Protein AF-A0A3S0D402-F1 (afdb_monomer)

pLDDT: mean 82.35, std 10.78, range [46.22, 95.94]

Sequence (108 aa):
MEQIHVLVWALRSEHGRRIVSEWFNHQRKPHGLIIRHDPSTTRSINLAVAAGLAKRNSNASISLTEKGERMAGLLMSRNDVLRMEK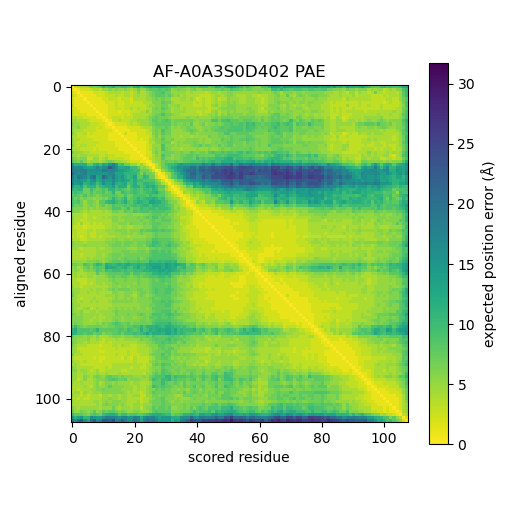DFLATLPARITQKSVNDLLDWS

Solvent-accessible surface area (backbone atoms only — not comparable to full-atom values): 6430 Å² total; per-residue (Å²): 103,62,67,58,47,54,52,55,51,18,73,75,37,74,67,38,40,49,48,54,45,31,47,74,66,72,71,49,84,73,79,71,55,80,84,70,85,54,69,67,56,59,51,50,51,51,49,34,36,75,71,51,28,28,42,77,44,97,85,67,45,77,43,68,30,74,63,24,48,53,51,50,51,58,49,67,76,35,79,90,50,65,48,70,59,50,59,53,56,69,68,45,68,97,72,83,52,70,65,64,46,47,66,56,52,76,59,85

Structure (mmCIF, N/CA/C/O backbone):
data_AF-A0A3S0D402-F1
#
_entry.id   AF-A0A3S0D402-F1
#
loop_
_atom_site.group_PDB
_atom_site.id
_atom_site.type_symbol
_atom_site.label_atom_id
_atom_site.label_alt_id
_atom_site.label_comp_id
_atom_site.label_asym_id
_atom_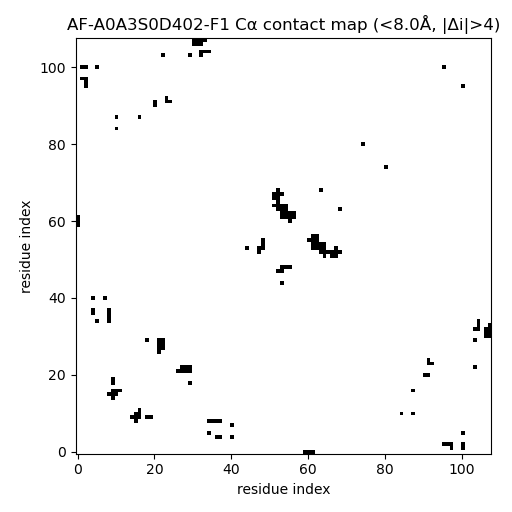site.label_entity_id
_atom_site.label_seq_id
_atom_site.pdbx_PDB_ins_code
_atom_site.Cartn_x
_atom_site.Cartn_y
_atom_site.Cartn_z
_atom_site.occupancy
_atom_site.B_iso_or_equiv
_atom_site.auth_seq_id
_atom_site.auth_comp_id
_atom_site.auth_asym_id
_atom_site.auth_atom_id
_atom_site.pdbx_PDB_model_num
ATOM 1 N N . MET A 1 1 ? 6.219 5.758 3.412 1.00 73.81 1 MET A N 1
ATOM 2 C CA . MET A 1 1 ? 4.997 5.812 2.564 1.00 73.81 1 MET A CA 1
ATOM 3 C C . MET A 1 1 ? 5.294 5.572 1.088 1.00 73.81 1 MET A C 1
ATOM 5 O O . MET A 1 1 ? 4.412 5.093 0.386 1.00 73.81 1 MET A O 1
ATOM 9 N N . GLU A 1 2 ? 6.505 5.857 0.611 1.00 77.06 2 GLU A N 1
ATOM 10 C CA . GLU A 1 2 ? 6.895 5.696 -0.798 1.00 77.06 2 GLU A CA 1
ATOM 11 C C . GLU A 1 2 ? 6.674 4.281 -1.336 1.00 77.06 2 GLU A C 1
ATOM 13 O O . GLU A 1 2 ? 6.153 4.140 -2.436 1.00 77.06 2 GLU A O 1
ATOM 18 N N . GLN A 1 3 ? 6.928 3.246 -0.527 1.00 83.88 3 GLN A N 1
ATOM 19 C CA . GLN A 1 3 ? 6.639 1.847 -0.876 1.00 83.88 3 GLN A CA 1
ATOM 20 C C . GLN A 1 3 ? 5.216 1.643 -1.426 1.00 83.88 3 GLN A C 1
ATOM 22 O O . GLN A 1 3 ? 5.032 0.974 -2.440 1.00 83.88 3 GLN A O 1
ATOM 27 N N . ILE A 1 4 ? 4.206 2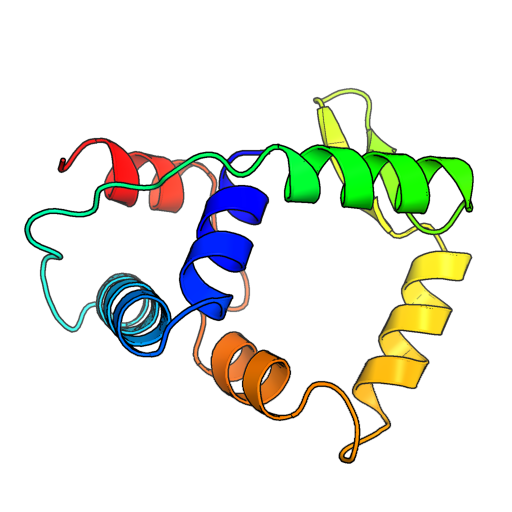.247 -0.790 1.00 82.81 4 ILE A N 1
ATOM 28 C CA . ILE A 1 4 ? 2.807 2.110 -1.219 1.00 82.81 4 ILE A CA 1
ATOM 29 C C . ILE A 1 4 ? 2.581 2.856 -2.536 1.00 82.81 4 ILE A C 1
ATOM 31 O O . ILE A 1 4 ? 1.910 2.338 -3.423 1.00 82.81 4 ILE A O 1
ATOM 35 N N . HIS A 1 5 ? 3.164 4.045 -2.692 1.00 82.62 5 HIS A N 1
ATOM 36 C CA . HIS A 1 5 ? 3.046 4.814 -3.930 1.00 82.62 5 HIS A CA 1
ATOM 37 C C . HIS A 1 5 ? 3.680 4.092 -5.123 1.00 82.62 5 HIS A C 1
ATOM 39 O O . HIS A 1 5 ? 3.074 4.069 -6.191 1.00 82.62 5 HIS A O 1
ATOM 45 N N . VAL A 1 6 ? 4.840 3.456 -4.936 1.00 82.31 6 VAL A N 1
ATOM 46 C CA . VAL A 1 6 ? 5.502 2.652 -5.976 1.00 82.31 6 VAL A CA 1
ATOM 47 C C . VAL A 1 6 ? 4.630 1.472 -6.395 1.00 82.31 6 VAL A C 1
ATOM 49 O O . VAL A 1 6 ? 4.422 1.257 -7.587 1.00 82.31 6 VAL A O 1
ATOM 52 N N . LEU A 1 7 ? 4.065 0.738 -5.433 1.00 83.12 7 LEU A N 1
ATOM 53 C CA . LEU A 1 7 ? 3.195 -0.402 -5.726 1.00 83.12 7 LEU A CA 1
ATOM 54 C C . LEU A 1 7 ? 1.904 0.020 -6.431 1.00 83.12 7 LEU A C 1
ATOM 56 O O . LEU A 1 7 ? 1.512 -0.601 -7.417 1.00 83.12 7 LEU A O 1
ATOM 60 N N . VAL A 1 8 ? 1.258 1.094 -5.966 1.00 83.38 8 VAL A N 1
ATOM 61 C CA . VAL A 1 8 ? 0.051 1.614 -6.619 1.00 83.38 8 VAL A CA 1
ATOM 62 C C . VAL A 1 8 ? 0.371 2.096 -8.028 1.00 83.38 8 VAL A C 1
ATOM 64 O O . VAL A 1 8 ? -0.373 1.777 -8.949 1.00 83.38 8 VAL A O 1
ATOM 67 N N . TRP A 1 9 ? 1.485 2.800 -8.233 1.00 84.56 9 TRP A N 1
ATOM 68 C CA . TRP A 1 9 ? 1.927 3.201 -9.568 1.00 84.56 9 TRP A CA 1
ATOM 69 C C . TRP A 1 9 ? 2.136 1.985 -10.483 1.00 84.56 9 TRP A C 1
ATOM 71 O O . TRP A 1 9 ? 1.618 1.966 -11.601 1.00 84.56 9 TRP A O 1
ATOM 81 N N . ALA A 1 10 ? 2.812 0.945 -9.985 1.00 84.69 10 ALA A N 1
ATOM 82 C CA . ALA A 1 10 ? 3.080 -0.274 -10.741 1.00 84.69 10 ALA A CA 1
ATOM 83 C C . ALA A 1 10 ? 1.784 -0.962 -11.174 1.00 84.69 10 ALA A C 1
ATOM 85 O O . ALA A 1 10 ? 1.639 -1.343 -12.330 1.00 84.69 10 ALA A O 1
ATOM 86 N N . LEU A 1 11 ? 0.798 -1.043 -10.280 1.00 84.44 11 LEU A N 1
ATOM 87 C CA . LEU A 1 11 ? -0.487 -1.683 -10.549 1.00 84.44 11 LEU A CA 1
ATOM 88 C C . LEU A 1 11 ? -1.290 -1.028 -11.681 1.00 84.44 11 LEU A C 1
ATOM 90 O O . LEU A 1 11 ? -2.095 -1.718 -12.311 1.00 84.44 11 LEU A O 1
ATOM 94 N N . ARG A 1 12 ? -1.076 0.263 -11.965 1.00 82.00 12 ARG A N 1
ATOM 95 C CA . ARG A 1 12 ? -1.876 1.038 -12.932 1.00 82.00 12 ARG A CA 1
ATOM 96 C C . ARG A 1 12 ? -1.594 0.715 -14.395 1.00 82.00 12 ARG A C 1
ATOM 98 O O . ARG A 1 12 ? -2.405 1.077 -15.242 1.00 82.00 12 ARG A O 1
ATOM 105 N N . SER A 1 13 ? -0.464 0.089 -14.716 1.00 82.12 13 SER A N 1
ATOM 106 C CA . SER A 1 13 ? -0.120 -0.235 -16.103 1.00 82.12 13 SER A CA 1
ATOM 107 C C . SER A 1 13 ? 0.707 -1.508 -16.199 1.00 82.12 13 SER A C 1
ATOM 109 O O . SER A 1 13 ? 1.517 -1.799 -15.326 1.00 82.12 13 SER A O 1
ATOM 111 N N . GLU A 1 14 ? 0.550 -2.246 -17.294 1.00 81.12 14 GLU A N 1
ATOM 112 C CA . GLU A 1 14 ? 1.367 -3.429 -17.583 1.00 81.12 14 GLU A CA 1
ATOM 113 C C . GLU A 1 14 ? 2.868 -3.096 -17.616 1.00 81.12 14 GLU A C 1
ATOM 115 O O . GLU A 1 14 ? 3.687 -3.836 -17.077 1.00 81.12 14 GLU A O 1
ATOM 120 N N . HIS A 1 15 ? 3.221 -1.927 -18.158 1.00 81.69 15 HIS A N 1
ATOM 121 C CA . HIS A 1 15 ? 4.591 -1.424 -18.169 1.00 81.69 15 HIS A CA 1
ATOM 122 C C . HIS A 1 15 ? 5.157 -1.232 -16.753 1.00 81.69 15 HIS A C 1
ATOM 124 O O . HIS A 1 15 ? 6.266 -1.682 -16.468 1.00 81.69 15 HIS A O 1
ATOM 130 N N . GLY A 1 16 ? 4.381 -0.616 -15.855 1.00 81.81 16 GLY A N 1
ATOM 131 C CA . GLY A 1 16 ? 4.775 -0.419 -14.461 1.00 81.81 16 GLY A CA 1
ATOM 132 C C . GLY A 1 16 ? 4.923 -1.735 -13.700 1.00 81.81 16 GLY A C 1
ATOM 133 O O . GLY A 1 16 ? 5.915 -1.918 -12.993 1.00 81.81 16 GLY A O 1
ATOM 134 N N . ARG A 1 17 ? 3.995 -2.683 -13.906 1.00 85.56 17 ARG A N 1
ATOM 135 C CA . ARG A 1 17 ? 4.099 -4.044 -13.352 1.00 85.56 17 ARG A CA 1
ATOM 136 C C . ARG A 1 17 ? 5.388 -4.714 -13.809 1.00 85.56 17 ARG A C 1
ATOM 138 O O . ARG A 1 17 ? 6.153 -5.179 -12.973 1.00 85.56 17 ARG A O 1
ATOM 145 N N . ARG A 1 18 ? 5.671 -4.694 -15.116 1.00 82.50 18 ARG A N 1
ATOM 146 C CA . ARG A 1 18 ? 6.877 -5.307 -15.682 1.00 82.50 18 ARG A CA 1
ATOM 147 C C . ARG A 1 18 ? 8.153 -4.717 -15.089 1.00 82.50 18 ARG A C 1
ATOM 149 O O . ARG A 1 18 ? 9.004 -5.483 -14.662 1.00 82.50 18 ARG A O 1
ATOM 156 N N . ILE A 1 19 ? 8.274 -3.389 -15.016 1.00 81.81 19 ILE A N 1
ATOM 157 C CA . ILE A 1 19 ? 9.475 -2.747 -14.455 1.00 81.81 19 ILE A CA 1
ATOM 158 C C . ILE A 1 19 ? 9.703 -3.173 -13.002 1.00 81.81 19 ILE A C 1
ATOM 160 O O . ILE A 1 19 ? 10.814 -3.544 -12.626 1.00 81.81 19 ILE A O 1
ATOM 164 N N . VAL A 1 20 ? 8.650 -3.139 -12.184 1.00 83.19 20 VAL A N 1
ATOM 165 C CA . VAL A 1 20 ? 8.758 -3.496 -10.767 1.00 83.19 20 VAL A CA 1
ATOM 166 C C . VAL A 1 20 ? 9.066 -4.985 -10.592 1.00 83.19 20 VAL A C 1
ATOM 168 O O . VAL A 1 20 ? 9.939 -5.328 -9.796 1.00 83.19 20 VAL A O 1
ATOM 171 N N . SER A 1 21 ? 8.433 -5.869 -11.366 1.00 82.69 21 SER A N 1
ATOM 172 C CA . SER A 1 21 ? 8.755 -7.300 -11.355 1.00 82.69 21 SER A CA 1
ATOM 173 C C . SER A 1 21 ? 10.189 -7.575 -11.830 1.00 82.69 21 SER A C 1
ATOM 175 O O . SER A 1 21 ? 10.875 -8.380 -11.213 1.00 82.69 21 SER A O 1
ATOM 177 N N . GLU A 1 22 ? 10.681 -6.911 -12.881 1.00 81.62 22 GLU A N 1
ATOM 178 C CA . GLU A 1 22 ? 12.063 -7.068 -13.370 1.00 81.62 22 GLU A CA 1
ATOM 179 C C . GLU A 1 22 ? 13.099 -6.611 -12.334 1.00 81.62 22 GLU A C 1
ATOM 181 O O . GLU A 1 22 ? 14.110 -7.293 -12.141 1.00 81.62 22 GLU A O 1
ATOM 186 N N . TRP A 1 23 ? 12.829 -5.500 -11.636 1.00 80.62 23 TRP A N 1
ATOM 187 C CA . TRP A 1 23 ? 13.672 -4.996 -10.551 1.00 80.62 23 TRP A CA 1
ATOM 188 C C . TRP A 1 23 ? 13.774 -5.993 -9.399 1.00 80.62 23 TRP A C 1
ATOM 190 O O . TRP A 1 23 ? 14.870 -6.392 -9.004 1.00 80.62 23 TRP A O 1
ATOM 200 N N . PHE A 1 24 ? 12.625 -6.422 -8.872 1.00 79.00 24 PHE A N 1
ATOM 201 C CA . PHE A 1 24 ? 12.590 -7.287 -7.697 1.00 79.00 24 PHE A CA 1
ATOM 202 C C . PHE A 1 24 ? 12.996 -8.736 -7.988 1.00 79.00 24 PHE A C 1
ATOM 204 O O . PHE A 1 24 ? 13.449 -9.418 -7.073 1.00 79.00 24 PHE A O 1
ATOM 211 N N . ASN A 1 25 ? 12.904 -9.191 -9.240 1.00 76.38 25 ASN A N 1
ATOM 212 C CA . ASN A 1 25 ? 13.390 -10.510 -9.657 1.00 76.38 25 ASN A CA 1
ATOM 213 C C . ASN A 1 25 ? 14.856 -10.501 -10.125 1.00 76.38 25 ASN A C 1
ATOM 215 O O . ASN A 1 25 ? 15.325 -11.498 -10.670 1.00 76.38 25 ASN A O 1
ATOM 219 N N . HIS A 1 26 ? 15.588 -9.397 -9.928 1.00 68.25 26 HIS A N 1
ATOM 220 C CA . HIS A 1 26 ? 16.983 -9.228 -10.359 1.00 68.25 26 HIS A CA 1
ATOM 221 C C . HIS A 1 26 ? 17.209 -9.464 -11.866 1.00 68.25 26 HIS A C 1
ATOM 223 O O . HIS A 1 26 ? 18.329 -9.750 -12.289 1.00 68.25 26 HIS A O 1
ATOM 229 N N . GLN A 1 27 ? 16.162 -9.352 -12.691 1.00 57.47 27 GLN A N 1
ATOM 230 C CA . GLN A 1 27 ? 16.220 -9.743 -14.102 1.00 57.47 27 GLN A CA 1
ATOM 231 C C . GLN A 1 27 ? 16.685 -8.622 -15.034 1.00 57.47 27 GLN A C 1
ATOM 233 O O . GLN A 1 27 ? 17.056 -8.925 -16.166 1.00 57.47 27 GLN A O 1
ATOM 238 N N . ARG A 1 28 ? 16.720 -7.353 -14.594 1.00 55.03 28 ARG A N 1
ATOM 239 C CA . ARG A 1 28 ? 17.298 -6.221 -15.349 1.00 55.03 28 ARG A CA 1
ATOM 240 C C . ARG A 1 28 ? 17.449 -4.961 -14.497 1.00 55.03 28 ARG A C 1
ATOM 242 O O . ARG A 1 28 ? 16.766 -4.801 -13.492 1.00 55.03 28 ARG A O 1
ATOM 249 N N . LYS A 1 29 ? 18.325 -4.050 -14.945 1.00 56.56 29 LYS A N 1
ATOM 250 C CA . LYS A 1 29 ? 18.395 -2.659 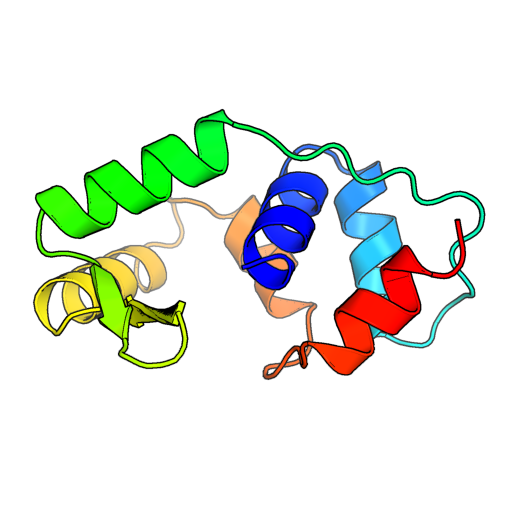-14.468 1.00 56.56 29 LYS A CA 1
ATOM 251 C C . LYS A 1 29 ? 17.264 -1.857 -15.132 1.00 56.56 29 LYS A C 1
ATOM 253 O O . LYS A 1 29 ? 17.279 -1.746 -16.359 1.00 56.56 29 LYS A O 1
ATOM 258 N N . PRO A 1 30 ? 16.293 -1.317 -14.381 1.00 56.84 30 PRO A N 1
ATOM 259 C CA . PRO A 1 30 ? 15.273 -0.442 -14.931 1.00 56.84 30 PRO A CA 1
ATOM 260 C C . PRO A 1 30 ? 15.936 0.836 -15.436 1.00 56.84 30 PRO A C 1
ATOM 262 O O . PRO A 1 30 ? 16.558 1.558 -14.665 1.00 56.84 30 PRO A O 1
ATOM 265 N N . HIS A 1 31 ? 15.828 1.119 -16.729 1.00 53.66 31 HIS A N 1
ATOM 266 C CA . HIS A 1 31 ? 16.196 2.424 -17.268 1.00 53.66 31 HIS A CA 1
ATOM 267 C C . HIS A 1 31 ? 14.966 3.341 -17.227 1.00 53.66 31 HIS A C 1
ATOM 269 O O . HIS A 1 31 ? 13.922 2.976 -17.767 1.00 53.66 31 HIS A O 1
ATOM 275 N N . GLY A 1 32 ? 15.094 4.529 -16.623 1.00 54.78 32 GLY A N 1
ATOM 276 C CA . GLY A 1 32 ? 14.133 5.629 -16.782 1.00 54.78 32 GLY A CA 1
ATOM 277 C C . GLY A 1 32 ? 12.816 5.485 -16.015 1.00 54.78 32 GLY A C 1
ATOM 278 O O . GLY A 1 32 ? 11.745 5.718 -16.580 1.00 54.78 32 GLY A O 1
ATOM 279 N N . LEU A 1 33 ? 12.864 5.110 -14.733 1.00 63.31 33 LEU A N 1
ATOM 280 C CA . LEU A 1 33 ? 11.658 5.055 -13.910 1.00 63.31 33 LEU A CA 1
ATOM 281 C C . LEU A 1 33 ? 11.277 6.445 -13.378 1.00 63.31 33 LEU A C 1
ATOM 283 O O . LEU A 1 33 ? 11.852 6.932 -12.413 1.00 63.31 33 LEU A O 1
ATOM 287 N N . ILE A 1 34 ? 10.238 7.052 -13.953 1.00 64.81 34 ILE A N 1
ATOM 288 C CA . ILE A 1 34 ? 9.621 8.270 -13.405 1.00 64.81 34 ILE A CA 1
ATOM 289 C C . ILE A 1 34 ? 8.373 7.873 -12.613 1.00 64.81 34 ILE A C 1
ATOM 291 O O . ILE A 1 34 ? 7.288 7.686 -13.178 1.00 64.81 34 ILE A O 1
ATOM 295 N N . ILE A 1 35 ? 8.507 7.752 -11.290 1.00 66.75 35 ILE A N 1
ATOM 296 C CA . ILE A 1 35 ? 7.358 7.501 -10.413 1.00 66.75 35 ILE A CA 1
ATOM 297 C C . ILE A 1 35 ? 6.603 8.810 -10.194 1.00 66.75 35 ILE A C 1
ATOM 299 O O . ILE A 1 35 ? 7.116 9.768 -9.619 1.00 66.75 35 ILE A O 1
ATOM 303 N N . ARG A 1 36 ? 5.339 8.849 -10.623 1.00 67.50 36 ARG A N 1
ATOM 304 C CA . ARG A 1 36 ? 4.434 9.950 -10.278 1.00 67.50 36 ARG A CA 1
ATOM 305 C C . ARG A 1 36 ? 3.752 9.656 -8.949 1.00 67.50 36 ARG A C 1
ATOM 307 O O . ARG A 1 36 ? 3.016 8.676 -8.835 1.00 67.50 36 ARG A O 1
ATOM 314 N N . HIS A 1 37 ? 3.951 10.535 -7.969 1.00 68.31 37 HIS A N 1
ATOM 315 C CA . HIS A 1 37 ? 3.180 10.508 -6.732 1.00 68.31 37 HIS A CA 1
ATOM 316 C C . HIS A 1 37 ? 1.714 10.809 -7.025 1.00 68.31 37 HIS A C 1
ATOM 318 O O . HIS A 1 37 ? 1.359 11.887 -7.498 1.00 68.31 37 HIS A O 1
ATOM 324 N N . ASP A 1 38 ? 0.859 9.837 -6.733 1.00 69.06 38 ASP A N 1
ATOM 325 C CA . ASP A 1 38 ? -0.571 9.960 -6.952 1.00 69.06 38 ASP A CA 1
ATOM 326 C C . ASP A 1 38 ? -1.287 10.436 -5.668 1.00 69.06 38 ASP A C 1
ATOM 328 O O . ASP A 1 38 ? -1.366 9.671 -4.695 1.00 69.06 38 ASP A O 1
ATOM 332 N N . PRO A 1 39 ? -1.854 11.661 -5.643 1.00 77.44 39 PRO A N 1
ATOM 333 C CA . PRO A 1 39 ? -2.563 12.189 -4.475 1.00 77.44 39 PRO A CA 1
ATOM 334 C C . PRO A 1 39 ? -3.811 11.366 -4.117 1.00 77.44 39 PRO A C 1
ATOM 336 O O . PRO A 1 39 ? -4.240 11.349 -2.958 1.00 77.44 39 PRO A O 1
ATOM 339 N N . SER A 1 40 ? -4.382 10.626 -5.075 1.00 82.06 40 SER A N 1
ATOM 340 C CA . SER A 1 40 ? -5.519 9.739 -4.816 1.00 82.06 40 SER A CA 1
ATOM 341 C C . SER A 1 40 ? -5.139 8.540 -3.935 1.00 82.06 40 SER A C 1
ATOM 343 O O . SER A 1 40 ? -5.970 8.061 -3.158 1.00 82.06 40 SER A O 1
ATOM 345 N N . THR A 1 41 ? -3.868 8.116 -3.958 1.00 82.50 41 THR A N 1
ATOM 346 C CA . THR A 1 41 ? -3.345 7.064 -3.068 1.00 82.50 41 THR A CA 1
ATOM 347 C C . THR A 1 41 ? -3.358 7.537 -1.620 1.00 82.50 41 THR A C 1
ATOM 349 O O . THR A 1 41 ? -3.893 6.861 -0.742 1.00 82.50 41 THR A O 1
ATOM 352 N N . THR A 1 42 ? -2.845 8.742 -1.365 1.00 85.88 42 THR A N 1
ATOM 353 C CA . THR A 1 42 ? -2.850 9.343 -0.026 1.00 85.88 42 THR A CA 1
ATOM 354 C C . THR A 1 42 ? -4.274 9.521 0.493 1.00 85.88 42 THR A C 1
ATOM 356 O O . THR A 1 42 ? -4.557 9.211 1.651 1.00 85.88 42 THR A O 1
ATOM 359 N N . ARG A 1 43 ? -5.202 9.954 -0.370 1.00 89.19 43 ARG A N 1
A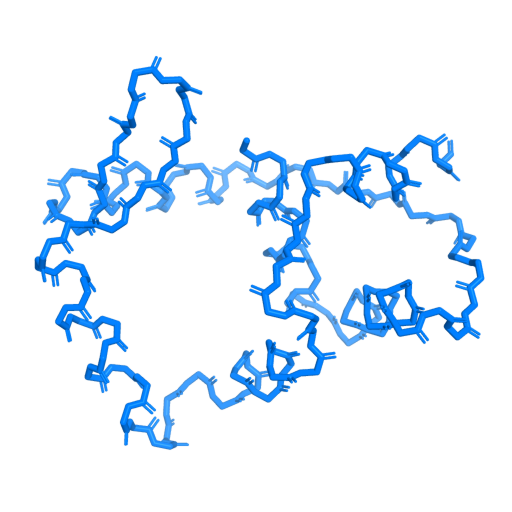TOM 360 C CA . ARG A 1 43 ? -6.622 10.066 -0.017 1.00 89.19 43 ARG A CA 1
ATOM 361 C C . ARG A 1 43 ? -7.232 8.711 0.348 1.00 89.19 43 ARG A C 1
ATOM 363 O O . ARG A 1 43 ? -7.924 8.621 1.357 1.00 89.19 43 ARG A O 1
ATOM 370 N N . SER A 1 44 ? -6.948 7.667 -0.425 1.00 89.69 44 SER A N 1
ATOM 371 C CA . SER A 1 44 ? -7.453 6.309 -0.175 1.00 89.69 44 SER A CA 1
ATOM 372 C C . SER A 1 44 ? -6.951 5.749 1.157 1.00 89.69 44 SER A C 1
ATOM 374 O O . SER A 1 44 ? -7.731 5.199 1.931 1.00 89.69 44 SER A O 1
ATOM 376 N N . ILE A 1 45 ? -5.674 5.975 1.481 1.00 89.12 45 ILE A N 1
ATOM 377 C CA . ILE A 1 45 ? -5.101 5.626 2.788 1.00 89.12 45 ILE A CA 1
ATOM 378 C C . ILE A 1 45 ? -5.821 6.376 3.912 1.00 89.12 45 ILE A C 1
ATOM 380 O O . ILE A 1 45 ? -6.184 5.774 4.919 1.00 89.12 45 ILE A O 1
ATOM 384 N N . ASN A 1 46 ? -6.056 7.680 3.751 1.00 90.81 46 ASN A N 1
ATOM 385 C CA . ASN A 1 46 ? -6.750 8.474 4.767 1.00 90.81 46 ASN A CA 1
ATOM 386 C C . ASN A 1 46 ? -8.182 7.981 4.999 1.00 90.81 46 ASN A C 1
ATOM 388 O O . ASN A 1 46 ? -8.615 7.907 6.145 1.00 90.81 46 ASN A O 1
ATOM 392 N N . LEU A 1 47 ? -8.890 7.589 3.937 1.00 92.75 47 LEU A N 1
ATOM 393 C CA . LEU A 1 47 ? -10.212 6.972 4.046 1.00 92.75 47 LEU A CA 1
ATOM 394 C C . LEU A 1 47 ? -10.149 5.622 4.766 1.00 92.75 47 LEU A C 1
ATOM 396 O O . LEU A 1 47 ? -10.975 5.366 5.636 1.00 92.75 47 LEU A O 1
ATOM 400 N N . ALA A 1 48 ? -9.156 4.783 4.466 1.00 92.38 48 ALA A N 1
ATOM 401 C CA . ALA A 1 48 ? -8.965 3.511 5.161 1.00 92.38 48 ALA A CA 1
ATOM 402 C C . ALA A 1 48 ? -8.677 3.708 6.659 1.00 92.38 48 ALA A C 1
ATOM 404 O O . ALA A 1 48 ? -9.187 2.953 7.489 1.00 92.38 48 ALA A O 1
ATOM 405 N N . VAL A 1 49 ? -7.905 4.741 7.014 1.00 94.00 49 VAL A N 1
ATOM 406 C CA . VAL A 1 49 ? -7.661 5.120 8.412 1.00 94.00 49 VAL A CA 1
ATOM 407 C C . VAL A 1 49 ? -8.947 5.612 9.077 1.00 94.00 49 VAL A C 1
ATOM 409 O O . VAL A 1 49 ? -9.310 5.112 10.137 1.00 94.00 49 VAL A O 1
ATOM 412 N N . ALA A 1 50 ? -9.684 6.520 8.433 1.00 94.00 50 ALA A N 1
ATOM 413 C CA . ALA A 1 50 ? -10.953 7.036 8.950 1.00 94.00 50 ALA A CA 1
ATOM 414 C C . ALA A 1 50 ? -12.023 5.937 9.110 1.00 94.00 50 ALA A C 1
ATOM 416 O O . ALA A 1 50 ? -12.799 5.956 10.059 1.00 94.00 50 ALA A O 1
ATOM 417 N N . ALA A 1 51 ? -12.033 4.937 8.225 1.00 93.62 51 ALA A N 1
ATOM 418 C CA . ALA A 1 51 ? -12.927 3.778 8.289 1.00 93.62 51 ALA A CA 1
ATOM 419 C C . ALA A 1 51 ? -12.512 2.725 9.343 1.00 93.62 51 ALA A C 1
ATOM 421 O O . ALA A 1 51 ? -13.194 1.700 9.506 1.00 93.62 51 ALA A O 1
ATOM 422 N N . GLY A 1 52 ? -11.386 2.944 10.033 1.00 94.12 52 GLY A N 1
ATOM 423 C CA . GLY A 1 52 ? -10.828 2.034 11.031 1.00 94.12 52 GLY A CA 1
ATOM 424 C C . GLY A 1 52 ? -10.271 0.736 10.443 1.00 94.12 52 GLY A C 1
ATOM 425 O O . GLY A 1 52 ? -10.197 -0.263 11.152 1.00 94.12 52 GLY A O 1
ATOM 426 N N . LEU A 1 53 ? -9.930 0.717 9.151 1.00 94.50 53 LEU A N 1
ATOM 427 C CA . LEU A 1 53 ? -9.339 -0.432 8.450 1.00 94.50 53 LEU A CA 1
ATOM 428 C C . LEU A 1 53 ? -7.808 -0.406 8.507 1.00 94.50 53 LEU A C 1
ATOM 430 O O . LEU A 1 53 ? -7.159 -1.448 8.507 1.00 94.50 53 LEU A O 1
ATOM 434 N N . ALA A 1 54 ? -7.228 0.787 8.578 1.00 95.19 54 ALA A N 1
ATOM 435 C CA . ALA A 1 54 ? -5.798 0.991 8.733 1.00 95.19 54 ALA A CA 1
ATOM 436 C C . ALA A 1 54 ? -5.516 1.919 9.917 1.00 95.19 54 ALA A C 1
ATOM 438 O O . ALA A 1 54 ? -6.381 2.669 10.365 1.00 95.19 54 ALA A O 1
ATOM 439 N N . LYS A 1 55 ? -4.284 1.889 10.412 1.00 93.75 55 LYS A N 1
ATOM 440 C CA . LYS A 1 55 ? -3.774 2.812 11.423 1.00 93.75 55 LYS A CA 1
ATOM 441 C C . LYS A 1 55 ? -2.415 3.347 11.001 1.00 93.75 55 LYS A C 1
ATOM 443 O O . LYS A 1 55 ? -1.630 2.643 10.365 1.00 93.75 55 LYS A O 1
ATOM 448 N N . ARG A 1 56 ? -2.143 4.597 11.367 1.00 92.25 56 ARG A N 1
ATOM 449 C CA . ARG A 1 56 ? -0.802 5.180 11.278 1.00 92.25 56 ARG A CA 1
ATOM 450 C C . ARG A 1 56 ? -0.062 4.872 12.575 1.00 92.25 56 ARG A C 1
ATOM 452 O O . ARG A 1 56 ? -0.572 5.162 13.653 1.00 92.25 56 ARG A O 1
ATOM 459 N N . ASN A 1 57 ? 1.115 4.277 12.460 1.00 90.62 57 ASN A N 1
ATOM 460 C CA . ASN A 1 57 ? 1.995 4.012 13.589 1.00 90.62 57 ASN A CA 1
ATOM 461 C C . ASN A 1 57 ? 2.824 5.263 13.923 1.00 90.62 57 ASN A C 1
ATOM 463 O O . ASN A 1 57 ? 2.938 6.186 13.114 1.00 90.62 57 ASN A O 1
ATOM 467 N N . SER A 1 58 ? 3.452 5.272 15.100 1.00 84.50 58 SER A N 1
ATOM 468 C CA . SER A 1 58 ? 4.284 6.386 15.585 1.00 84.50 58 SER A CA 1
ATOM 469 C C . SER A 1 58 ? 5.470 6.718 14.671 1.00 84.50 58 SER A C 1
ATOM 471 O O . SER A 1 58 ? 5.889 7.866 14.597 1.00 84.50 58 SER A O 1
ATOM 473 N N . ASN A 1 59 ? 5.975 5.737 13.923 1.00 84.06 59 ASN A N 1
ATOM 474 C CA . ASN A 1 59 ? 7.066 5.889 12.955 1.00 84.06 59 ASN A CA 1
ATOM 475 C C . ASN A 1 59 ? 6.589 6.239 11.528 1.00 84.06 59 ASN A C 1
ATOM 477 O O . ASN A 1 59 ? 7.292 5.953 10.562 1.00 84.06 59 ASN A O 1
ATOM 481 N N . ALA A 1 60 ? 5.373 6.777 11.376 1.00 78.94 60 ALA A N 1
ATOM 482 C CA . ALA A 1 60 ? 4.747 7.103 10.089 1.00 78.94 60 ALA A CA 1
ATOM 483 C C . ALA A 1 60 ? 4.542 5.912 9.123 1.00 78.94 60 ALA A C 1
ATOM 485 O O . ALA A 1 60 ? 4.174 6.108 7.960 1.00 78.94 60 ALA A O 1
ATOM 486 N N . SER A 1 61 ? 4.729 4.671 9.588 1.00 85.31 61 SER A N 1
ATOM 487 C CA . SER A 1 61 ? 4.293 3.484 8.849 1.00 85.31 61 SER A CA 1
ATOM 488 C C . SER A 1 61 ? 2.781 3.289 8.973 1.00 85.31 61 SER A C 1
ATOM 490 O O . SER A 1 61 ? 2.130 3.841 9.862 1.00 85.31 61 SER A O 1
ATOM 492 N N . ILE A 1 62 ? 2.211 2.515 8.055 1.00 89.56 62 ILE A N 1
ATOM 493 C CA . ILE A 1 62 ? 0.787 2.187 8.044 1.00 89.56 62 ILE A CA 1
ATOM 494 C C . ILE A 1 62 ? 0.656 0.688 8.269 1.00 89.56 62 ILE A C 1
ATOM 496 O O . ILE A 1 62 ? 1.332 -0.099 7.609 1.00 89.56 62 ILE A O 1
ATOM 500 N N . SER A 1 63 ? -0.229 0.307 9.181 1.00 92.75 63 SER A N 1
ATOM 501 C CA . SER A 1 63 ? -0.591 -1.085 9.439 1.00 92.75 63 SER A CA 1
ATOM 502 C C . SER A 1 63 ? -2.090 -1.262 9.284 1.00 92.75 63 SER A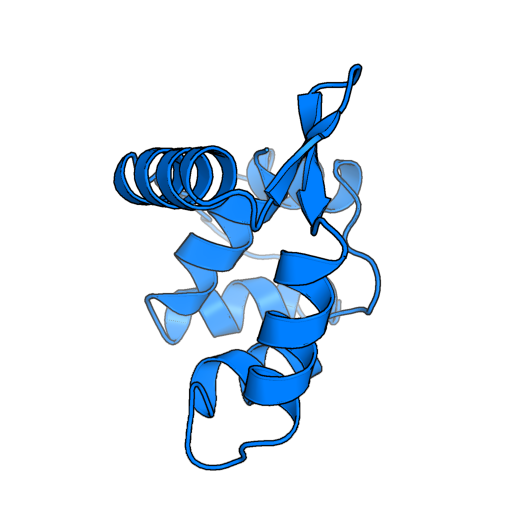 C 1
ATOM 504 O O . SER A 1 63 ? -2.856 -0.318 9.487 1.00 92.75 63 SER A O 1
ATOM 506 N N . LEU A 1 64 ? -2.523 -2.477 8.960 1.00 93.19 64 LEU A N 1
ATOM 507 C CA . LEU A 1 64 ? -3.932 -2.826 9.077 1.00 93.19 64 LEU A CA 1
ATOM 508 C C . LEU A 1 64 ? -4.329 -2.880 10.559 1.00 93.19 64 LEU A C 1
ATOM 510 O O . LEU A 1 64 ? -3.510 -3.143 11.443 1.00 93.19 64 LEU A O 1
ATOM 514 N N . THR A 1 65 ? -5.586 -2.556 10.839 1.00 95.94 65 THR A N 1
ATOM 515 C CA . THR A 1 65 ? -6.223 -2.914 12.112 1.00 95.94 65 THR A CA 1
ATOM 516 C C . THR A 1 65 ? -6.737 -4.348 12.014 1.00 95.94 65 THR A C 1
ATOM 518 O O . THR A 1 65 ? -6.850 -4.880 10.913 1.00 95.94 65 THR A O 1
ATOM 521 N N . GLU A 1 6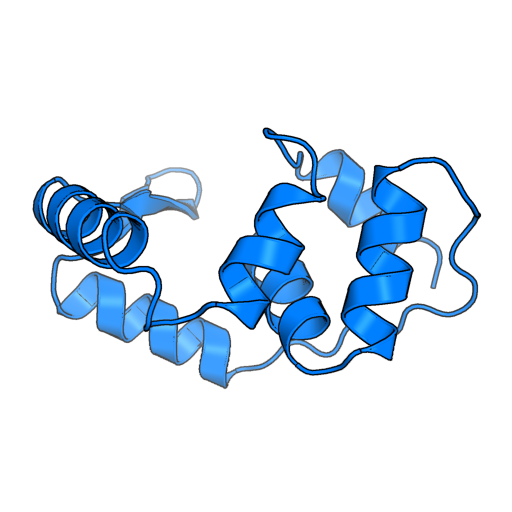6 ? -7.171 -4.955 13.118 1.00 95.44 66 GLU A N 1
ATOM 522 C CA . GLU A 1 66 ? -7.824 -6.272 13.061 1.00 95.44 66 GLU A CA 1
ATOM 523 C C . GLU A 1 66 ? -9.027 -6.294 12.099 1.00 95.44 66 GLU A C 1
ATOM 525 O O . GLU A 1 66 ? -9.264 -7.268 11.387 1.00 95.44 66 GLU A O 1
ATOM 530 N N . LYS A 1 67 ? -9.795 -5.195 12.045 1.00 95.06 67 LYS A N 1
ATOM 531 C CA . LYS A 1 67 ? -10.901 -5.035 11.091 1.00 95.06 67 LYS A CA 1
ATOM 532 C C . LYS A 1 67 ? -10.384 -5.047 9.650 1.00 95.06 67 LYS A C 1
ATOM 534 O O . LYS A 1 67 ? -10.985 -5.693 8.793 1.00 95.06 67 LYS A O 1
ATOM 539 N N . GLY A 1 68 ? -9.282 -4.346 9.393 1.00 93.94 68 GLY A N 1
ATOM 540 C CA . GLY A 1 68 ? -8.608 -4.338 8.098 1.00 93.94 68 GLY A CA 1
ATOM 541 C C . GLY A 1 68 ? -8.058 -5.701 7.701 1.00 93.94 68 GLY A C 1
ATOM 542 O O . GLY A 1 68 ? -8.251 -6.108 6.562 1.00 93.94 68 GLY A O 1
ATOM 543 N N . GLU A 1 69 ? -7.436 -6.428 8.628 1.00 94.50 69 GLU A N 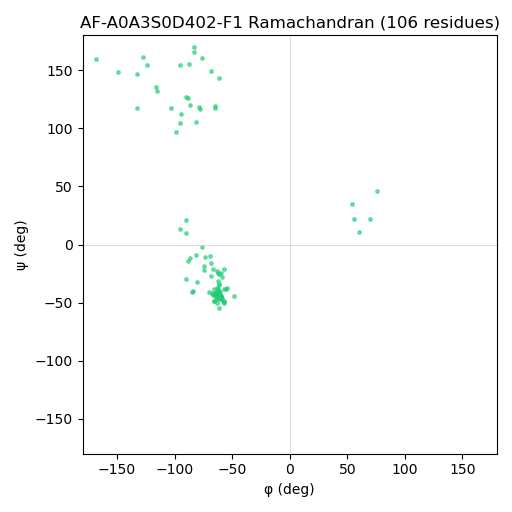1
ATOM 544 C CA . GLU A 1 69 ? -6.902 -7.773 8.391 1.00 94.50 69 GLU A CA 1
ATOM 545 C C . GLU A 1 69 ? -8.008 -8.769 8.047 1.00 94.50 69 GLU A C 1
ATOM 547 O O . GLU A 1 69 ? -7.886 -9.498 7.066 1.00 94.50 69 GLU A O 1
ATOM 552 N N . ARG A 1 70 ? -9.133 -8.747 8.775 1.00 95.06 70 ARG A N 1
ATOM 553 C CA . ARG A 1 70 ? -10.301 -9.576 8.434 1.00 95.06 70 ARG A CA 1
ATOM 554 C C . ARG A 1 70 ? -10.827 -9.262 7.038 1.00 95.06 70 ARG A C 1
ATOM 556 O O . ARG A 1 70 ? -11.098 -10.174 6.262 1.00 95.06 70 ARG A O 1
ATOM 563 N N . MET A 1 71 ? -10.949 -7.978 6.700 1.00 93.62 71 MET A N 1
ATOM 564 C CA . MET A 1 71 ? -11.395 -7.561 5.371 1.00 93.62 71 MET A CA 1
ATOM 565 C C . MET A 1 71 ? -10.403 -7.990 4.282 1.00 93.62 71 MET A C 1
ATOM 567 O O . MET A 1 71 ? -10.819 -8.507 3.249 1.00 93.62 71 MET A O 1
ATOM 571 N N . ALA A 1 72 ? -9.101 -7.823 4.518 1.00 91.88 72 ALA A N 1
ATOM 572 C CA . ALA A 1 72 ? -8.057 -8.270 3.606 1.00 91.88 72 ALA A CA 1
ATOM 573 C C . ALA A 1 72 ? -8.100 -9.794 3.416 1.00 91.88 72 ALA A C 1
ATOM 575 O O . ALA A 1 72 ? -8.034 -10.257 2.283 1.00 91.88 72 ALA A O 1
ATOM 576 N N . GLY A 1 73 ? -8.302 -10.567 4.486 1.00 92.12 73 GLY A N 1
ATOM 577 C CA . GLY A 1 73 ? -8.470 -12.020 4.420 1.00 92.12 73 GLY A CA 1
ATOM 578 C C . GLY A 1 73 ? -9.671 -12.444 3.570 1.00 92.12 73 GLY A C 1
ATOM 579 O O . GLY A 1 73 ? -9.535 -13.309 2.707 1.00 92.12 73 GLY A O 1
ATOM 580 N N . LEU A 1 74 ? -10.823 -11.784 3.741 1.00 92.31 74 LEU A N 1
ATOM 581 C CA . LEU A 1 74 ? -12.013 -12.009 2.907 1.00 92.31 74 LEU A CA 1
ATOM 582 C C . LEU A 1 74 ? -11.776 -11.647 1.437 1.00 92.31 74 LEU A C 1
ATOM 584 O O . LEU A 1 74 ? -12.278 -12.317 0.540 1.00 92.31 74 LEU A O 1
ATOM 588 N N . LEU A 1 75 ? -11.018 -10.581 1.176 1.00 91.00 75 LEU A N 1
ATOM 589 C CA . LEU A 1 75 ? -10.643 -10.227 -0.186 1.00 91.00 75 LEU A CA 1
ATOM 590 C C . LEU A 1 75 ? -9.710 -11.277 -0.773 1.00 91.00 75 LEU A C 1
ATOM 592 O O . LEU A 1 75 ? -9.909 -11.660 -1.918 1.00 91.00 75 LEU A O 1
ATOM 596 N N . MET A 1 76 ? -8.730 -11.773 -0.016 1.00 87.94 76 MET A N 1
ATOM 597 C CA . MET A 1 76 ? -7.778 -12.778 -0.492 1.00 87.94 76 MET A CA 1
ATOM 598 C C . MET A 1 76 ? -8.441 -14.120 -0.803 1.00 87.94 76 MET A C 1
ATOM 600 O O . MET A 1 76 ? -8.108 -14.703 -1.831 1.00 87.94 76 MET A O 1
ATOM 604 N N . SER A 1 77 ? -9.429 -14.560 -0.016 1.00 90.06 77 SER A N 1
ATOM 605 C CA . SER A 1 77 ? -10.147 -15.824 -0.260 1.00 90.06 77 SER A CA 1
ATOM 606 C C . SER A 1 77 ? -11.030 -15.820 -1.516 1.00 90.06 77 SER A C 1
ATOM 608 O O . SER A 1 77 ? -11.432 -16.879 -1.997 1.00 90.06 77 SER A O 1
ATOM 610 N N . ARG A 1 78 ? -11.331 -14.640 -2.070 1.00 91.25 78 ARG A N 1
ATOM 611 C CA . ARG A 1 78 ? -12.182 -14.463 -3.252 1.00 91.25 78 ARG A CA 1
ATOM 612 C C . ARG A 1 78 ? -11.385 -14.362 -4.549 1.00 91.25 78 ARG A C 1
ATOM 614 O O . ARG A 1 78 ? -10.825 -13.314 -4.853 1.00 91.25 78 ARG A O 1
ATOM 621 N N . ASN A 1 79 ? -11.370 -15.413 -5.363 1.00 85.06 79 ASN A N 1
ATOM 622 C CA . ASN A 1 79 ? -10.610 -15.441 -6.627 1.00 85.06 79 ASN A CA 1
ATOM 623 C C . ASN A 1 79 ? -11.221 -14.589 -7.759 1.00 85.06 79 ASN A C 1
ATOM 625 O O . ASN A 1 79 ? -10.580 -14.363 -8.784 1.00 85.06 79 ASN A O 1
ATOM 629 N N . ASP A 1 80 ? -12.450 -14.107 -7.582 1.00 88.94 80 ASP A N 1
ATOM 630 C CA . ASP A 1 80 ? -13.175 -13.267 -8.538 1.00 88.94 80 ASP A CA 1
ATOM 631 C C . ASP A 1 80 ? -12.874 -11.766 -8.388 1.00 88.94 80 ASP A C 1
ATOM 633 O O . ASP A 1 80 ? -13.218 -10.974 -9.263 1.00 88.94 80 ASP A O 1
ATOM 637 N N . VAL A 1 81 ? -12.204 -11.368 -7.302 1.00 89.12 81 VAL A N 1
ATOM 638 C CA . VAL A 1 81 ? -11.929 -9.966 -6.964 1.00 89.12 81 VAL A CA 1
ATOM 639 C C . VAL A 1 81 ? -10.427 -9.694 -6.978 1.00 89.12 81 VAL A C 1
ATOM 641 O O . VAL A 1 81 ? -9.643 -10.464 -6.419 1.00 89.12 81 VAL A O 1
ATOM 644 N N . LEU A 1 82 ? -10.037 -8.561 -7.579 1.00 86.44 82 LEU A N 1
ATOM 645 C CA . LEU A 1 82 ? -8.654 -8.063 -7.632 1.00 86.44 82 LEU A CA 1
ATOM 646 C C . LEU A 1 82 ? -7.650 -9.091 -8.184 1.00 86.44 82 LEU A C 1
ATOM 648 O O . LEU A 1 82 ? -6.521 -9.194 -7.710 1.00 86.44 82 LEU A O 1
ATOM 652 N N . ARG A 1 83 ? -8.080 -9.910 -9.154 1.00 89.69 83 ARG A N 1
ATOM 653 C CA . ARG A 1 83 ? -7.274 -11.019 -9.685 1.00 89.69 83 ARG A CA 1
ATOM 654 C C . ARG A 1 83 ? -5.932 -10.533 -10.236 1.00 89.69 83 ARG A C 1
ATOM 656 O O . ARG A 1 83 ? -4.897 -11.041 -9.834 1.00 89.69 83 ARG A O 1
ATOM 663 N N . MET A 1 84 ? -5.945 -9.499 -11.079 1.00 86.19 84 MET A N 1
ATOM 664 C CA . MET A 1 84 ? -4.719 -8.953 -11.677 1.00 86.19 84 MET A CA 1
ATOM 665 C C . MET A 1 84 ? -3.749 -8.407 -10.627 1.00 86.19 84 MET A C 1
ATOM 667 O O . MET A 1 84 ? -2.538 -8.568 -10.753 1.00 86.19 84 MET A O 1
ATOM 671 N N . GLU A 1 85 ? -4.276 -7.739 -9.605 1.00 87.06 85 GLU A N 1
ATOM 672 C CA . GLU A 1 85 ? -3.494 -7.179 -8.513 1.00 87.06 85 GLU A CA 1
ATOM 673 C C . GLU A 1 85 ? -2.868 -8.293 -7.675 1.00 87.06 85 GLU A C 1
ATOM 675 O O . GLU A 1 85 ? -1.688 -8.216 -7.347 1.00 87.06 85 GLU A O 1
ATOM 680 N N . LYS A 1 86 ? -3.632 -9.343 -7.360 1.00 90.00 86 LYS A N 1
ATOM 681 C CA . LYS A 1 86 ? -3.143 -10.506 -6.613 1.00 90.00 86 LYS A CA 1
ATOM 682 C C . LYS A 1 86 ? -2.070 -11.264 -7.377 1.00 90.00 86 LYS A C 1
ATOM 684 O O . LYS A 1 86 ? -1.024 -11.542 -6.800 1.00 90.00 86 LYS A O 1
ATOM 689 N N . ASP A 1 87 ? -2.307 -11.540 -8.657 1.00 88.88 87 ASP A N 1
ATOM 690 C CA . ASP A 1 87 ? -1.350 -12.235 -9.519 1.00 88.88 87 ASP A CA 1
ATOM 691 C C . ASP A 1 87 ? -0.038 -11.448 -9.597 1.00 88.88 87 ASP A C 1
ATOM 693 O O . ASP A 1 87 ? 1.041 -12.007 -9.429 1.00 88.88 87 ASP A O 1
ATOM 697 N N . PHE A 1 88 ? -0.120 -10.123 -9.760 1.00 86.94 88 PHE A N 1
ATOM 698 C CA . PHE A 1 88 ? 1.057 -9.260 -9.738 1.00 86.94 88 PHE A CA 1
ATOM 699 C C . PHE A 1 88 ? 1.770 -9.279 -8.382 1.00 86.94 88 PHE A C 1
ATOM 701 O O . PHE A 1 88 ? 2.980 -9.492 -8.335 1.00 86.94 88 PHE A O 1
ATOM 708 N N . LEU A 1 89 ? 1.049 -9.081 -7.276 1.00 85.81 89 LEU A N 1
ATOM 709 C CA . LEU A 1 89 ? 1.644 -9.058 -5.937 1.00 85.81 89 LEU A CA 1
ATOM 710 C C . LEU A 1 89 ? 2.291 -10.400 -5.566 1.00 85.81 89 LEU A C 1
ATOM 712 O O . LEU A 1 89 ? 3.301 -10.399 -4.868 1.00 85.81 89 LEU A O 1
ATOM 716 N N . ALA A 1 90 ? 1.771 -11.524 -6.068 1.00 87.00 90 ALA A N 1
ATOM 717 C CA . ALA A 1 90 ? 2.363 -12.850 -5.884 1.00 87.00 90 ALA A CA 1
ATOM 718 C C . ALA A 1 90 ? 3.719 -13.019 -6.597 1.00 87.00 90 ALA A C 1
ATOM 720 O O . ALA A 1 90 ? 4.506 -13.879 -6.211 1.00 87.00 90 ALA A O 1
ATOM 721 N N . THR A 1 91 ? 4.014 -12.198 -7.613 1.00 85.69 91 THR A N 1
ATOM 722 C CA . THR A 1 91 ? 5.317 -12.203 -8.311 1.00 85.69 91 THR A CA 1
ATOM 723 C C . THR A 1 91 ? 6.397 -11.412 -7.573 1.00 85.69 91 THR A C 1
ATOM 725 O O . THR A 1 91 ? 7.558 -11.443 -7.978 1.00 85.69 91 THR A O 1
ATOM 728 N N . LEU A 1 92 ? 6.024 -10.670 -6.526 1.00 85.06 92 LEU A N 1
ATOM 729 C CA . LEU A 1 92 ? 6.928 -9.814 -5.768 1.00 85.06 92 LEU A CA 1
ATOM 730 C C . LEU A 1 92 ? 7.463 -10.536 -4.524 1.00 85.06 92 LEU A C 1
ATOM 732 O O . LEU A 1 92 ? 6.804 -11.422 -3.975 1.00 85.06 92 LEU A O 1
ATOM 736 N N . PRO A 1 93 ? 8.645 -10.141 -4.019 1.00 83.69 93 PRO A N 1
ATOM 737 C CA . PRO A 1 93 ? 9.167 -10.671 -2.772 1.00 83.69 93 PRO A CA 1
ATOM 738 C C . PRO A 1 93 ? 8.222 -10.347 -1.613 1.00 83.69 93 PRO A C 1
ATOM 740 O O . PRO A 1 93 ? 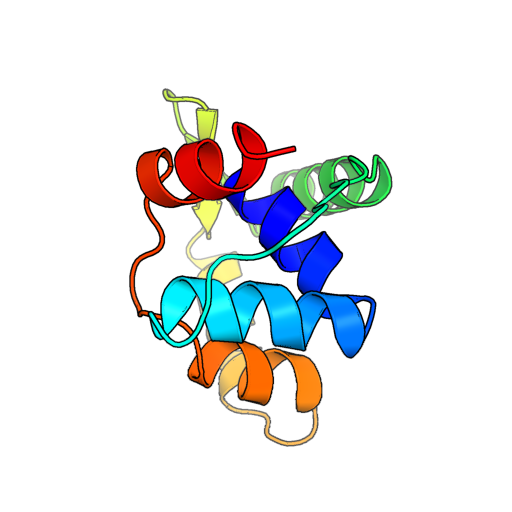7.692 -9.241 -1.507 1.00 83.69 93 PRO A O 1
ATOM 743 N N . ALA A 1 94 ? 8.097 -11.289 -0.674 1.00 79.94 94 ALA A N 1
ATOM 744 C CA . ALA A 1 94 ? 7.240 -11.154 0.507 1.00 79.94 94 ALA A CA 1
ATOM 745 C C . ALA A 1 94 ? 7.565 -9.919 1.372 1.00 79.94 94 ALA A C 1
ATOM 747 O O . ALA A 1 94 ? 6.733 -9.463 2.156 1.00 79.94 94 ALA A O 1
ATOM 748 N N . ARG A 1 95 ? 8.780 -9.369 1.243 1.00 81.81 95 ARG A N 1
ATOM 749 C CA . ARG A 1 95 ? 9.217 -8.164 1.946 1.00 81.81 95 ARG A CA 1
ATOM 750 C C . ARG A 1 95 ? 9.890 -7.189 0.988 1.00 81.81 95 ARG A C 1
ATOM 752 O O . ARG A 1 95 ? 10.973 -7.456 0.480 1.00 81.81 95 ARG A O 1
ATOM 759 N N . ILE A 1 96 ? 9.290 -6.012 0.844 1.00 82.69 96 ILE A N 1
ATOM 760 C CA . ILE A 1 96 ? 9.870 -4.874 0.126 1.00 82.69 96 ILE A CA 1
ATOM 761 C C . ILE A 1 96 ? 10.396 -3.879 1.159 1.00 82.69 96 ILE A C 1
ATOM 763 O O . ILE A 1 96 ? 9.637 -3.354 1.974 1.00 82.69 96 ILE A O 1
ATOM 767 N N . THR A 1 97 ? 11.705 -3.626 1.163 1.00 82.88 97 THR A N 1
ATOM 768 C CA . THR A 1 97 ? 12.317 -2.673 2.103 1.00 82.88 97 THR A CA 1
ATOM 769 C C . THR A 1 97 ? 12.286 -1.253 1.546 1.00 82.88 97 THR A C 1
ATOM 771 O O . THR A 1 97 ? 12.248 -1.064 0.333 1.00 82.88 97 THR A O 1
ATOM 774 N N . GLN A 1 98 ? 12.315 -0.242 2.420 1.00 79.69 98 GLN A N 1
ATOM 775 C CA . GLN A 1 98 ? 12.410 1.154 1.979 1.00 79.69 98 GLN A CA 1
ATOM 776 C C . GLN A 1 98 ? 13.714 1.394 1.203 1.00 79.69 98 GLN A C 1
ATOM 778 O O . GLN A 1 98 ? 13.695 2.097 0.206 1.00 79.69 98 GLN A O 1
ATOM 783 N N . LYS A 1 99 ? 14.812 0.725 1.586 1.00 79.69 99 LYS A N 1
ATOM 784 C CA . LYS A 1 99 ? 16.075 0.759 0.838 1.00 79.69 99 LYS A CA 1
ATOM 785 C C . LYS A 1 99 ? 15.891 0.293 -0.609 1.00 79.69 99 LYS A C 1
ATOM 787 O O . LYS A 1 99 ? 16.260 1.015 -1.516 1.00 79.69 99 LYS A O 1
ATOM 792 N N . SER A 1 100 ? 15.231 -0.847 -0.829 1.00 77.31 100 SER A N 1
ATOM 793 C CA . SER A 1 100 ? 14.963 -1.372 -2.179 1.00 77.31 100 SER A CA 1
ATOM 794 C C . SER A 1 100 ? 14.090 -0.453 -3.041 1.00 77.31 100 SER A C 1
ATOM 796 O O . SER A 1 100 ? 14.114 -0.565 -4.262 1.00 77.31 100 SER A O 1
ATOM 798 N N . VAL A 1 101 ? 13.283 0.404 -2.408 1.00 80.25 101 VAL A N 1
ATOM 799 C CA . VAL A 1 101 ? 12.460 1.414 -3.086 1.00 80.25 101 VAL A CA 1
ATOM 800 C C . VAL A 1 101 ? 13.266 2.674 -3.378 1.00 80.25 101 VAL A C 1
ATOM 802 O O . VAL A 1 101 ? 13.145 3.209 -4.472 1.00 80.25 101 VAL A O 1
ATOM 805 N N . ASN A 1 102 ? 14.120 3.112 -2.455 1.00 79.06 102 ASN A N 1
ATOM 806 C CA . ASN A 1 102 ? 15.039 4.224 -2.698 1.00 79.06 102 ASN A CA 1
ATOM 807 C C . ASN A 1 102 ? 16.015 3.873 -3.822 1.00 79.06 102 ASN A C 1
ATOM 809 O O . ASN A 1 102 ? 16.136 4.628 -4.772 1.00 79.06 102 ASN A O 1
ATOM 813 N N . ASP A 1 103 ? 16.590 2.669 -3.794 1.00 77.56 103 ASP A N 1
ATOM 814 C CA . ASP A 1 103 ? 17.460 2.158 -4.857 1.00 77.56 103 ASP A CA 1
ATOM 815 C C . ASP A 1 103 ? 16.731 2.078 -6.217 1.00 77.56 103 ASP A C 1
ATOM 817 O O . ASP A 1 103 ? 17.368 2.115 -7.259 1.00 77.56 103 ASP A O 1
ATOM 821 N N . LEU A 1 104 ? 15.400 1.964 -6.237 1.00 76.12 104 LEU A N 1
ATOM 822 C CA . LEU A 1 104 ? 14.607 2.003 -7.469 1.00 76.12 104 LEU A CA 1
ATOM 823 C C . LEU A 1 104 ? 14.359 3.445 -7.956 1.00 76.12 104 LEU A C 1
ATOM 825 O O . LEU A 1 104 ? 14.239 3.675 -9.158 1.00 76.12 104 LEU A O 1
ATOM 829 N N . LEU A 1 105 ? 14.244 4.396 -7.025 1.00 72.38 105 LEU A N 1
ATOM 830 C CA . LEU A 1 105 ? 13.942 5.810 -7.269 1.00 72.38 105 LEU A CA 1
ATOM 831 C C . LEU A 1 105 ? 15.185 6.640 -7.612 1.00 72.38 105 LEU A C 1
ATOM 833 O O . LEU A 1 105 ? 15.127 7.461 -8.518 1.00 72.38 105 LEU A O 1
ATOM 837 N N . ASP A 1 106 ? 16.302 6.406 -6.923 1.00 68.00 106 ASP A N 1
ATOM 838 C CA . ASP A 1 106 ? 17.558 7.162 -7.062 1.00 68.00 106 ASP A CA 1
ATOM 839 C C . ASP A 1 106 ? 18.259 6.916 -8.411 1.00 68.00 106 ASP A C 1
ATOM 841 O O . ASP A 1 106 ? 19.223 7.597 -8.754 1.00 68.00 106 ASP A O 1
ATOM 845 N N . TRP A 1 107 ? 17.785 5.940 -9.187 1.00 54.88 107 TRP A N 1
ATOM 846 C CA . TRP A 1 107 ? 18.315 5.591 -10.508 1.00 54.88 107 TRP A CA 1
ATOM 847 C C . TRP A 1 107 ? 17.561 6.263 -11.673 1.00 54.88 107 TRP A C 1
ATOM 849 O O . TRP A 1 107 ? 17.736 5.850 -12.824 1.00 54.88 107 TRP A O 1
ATOM 859 N N . SER A 1 108 ? 16.724 7.274 -11.390 1.00 46.22 108 SER A N 1
ATOM 860 C CA . SER A 1 108 ? 16.061 8.126 -12.395 1.00 46.22 108 SER A CA 1
ATOM 861 C C . SER A 1 108 ? 16.950 9.254 -12.906 1.00 46.22 108 SER A C 1
ATOM 863 O O . SER A 1 108 ? 17.504 9.974 -12.045 1.00 46.22 108 SER A O 1
#

Radius of gyration: 14.62 Å; Cα contacts (8 Å, |Δi|>4): 89; chains: 1; bounding box: 32×28×34 Å

Foldseek 3Di:
DLVQQLLVQLLPDPVSLVLQLCLQVVNDDDADDDRDRDVVSVVVLVVCVVVQQWDQDPVRDIDGDPNVVVVVVVQVVDCVHPVSSVVSVVSGDPDDDPVSSCVNVVND

Secondary structure (DSSP, 8-state):
-HHHHHHHHHHT-HHHHHHHHHHHTTS-PPP---PPP-HHHHHHHHHHHHTTSEEE-TTS-EEE-HHHHHHHHHHHH-TTSSHHHHHHHHTS-S---HHHHHHHHTT-

Nearest PDB structures (foldseek):
  3glx-assembly1_A-2  TM=5.751E-01  e=4.374E-01  Corynebacterium diphtheriae
  2it0-assembly1_C  TM=5.899E-01  e=5.573E-01  Mycobacterium tuberculosis
  1on2-assembly1_B  TM=4.076E-01  e=2.536E-01  Bacillus subtilis
  6f41-assembly1_P  TM=4.550E-01  e=9.609E+00  Saccharomyces cerevisiae S288C

Mean predicted aligned error: 6.45 Å